Protein AF-A0A7C5QAS4-F1 (afdb_monomer)

InterPro domains:
  IPR005171 Cytochrome C oxidase subunit IV, prokaryotes [PF03626] (8-78)

Foldseek 3Di:
DDPVVVVVLVVVLVVLVVVLVVLVVDPDDPVVNVVSNVVSVVVNVVSCVVPVVVVVVDDPVVVVVVVVVVVVVVVVVVVVVVVVVD

Radius of gyration: 16.26 Å; Cα contacts (8 Å, |Δi|>4): 28; chains: 1; bounding box: 38×30×38 Å

Organism: Caldiarchaeum subterraneum (NCBI:txid311458)

Mean predicted aligned error: 5.31 Å

Solvent-accessible surface area (backbone atoms only — not comparable to full-atom values): 4914 Å² total; per-residue (Å²): 134,63,69,68,57,54,55,51,52,50,50,52,51,50,49,52,52,53,50,48,60,50,52,76,71,49,100,65,57,68,69,58,47,52,52,50,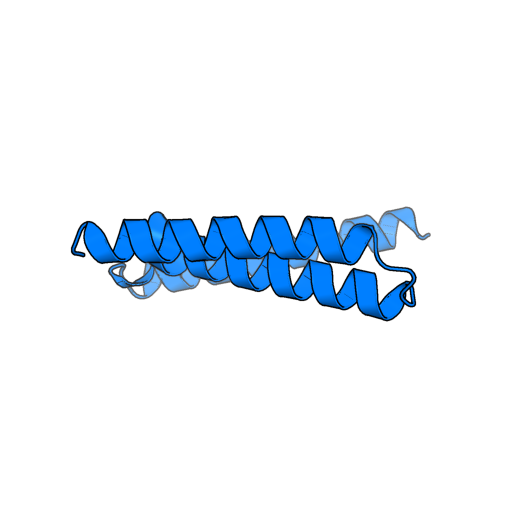48,52,51,51,51,50,52,47,51,51,52,42,41,43,64,73,67,3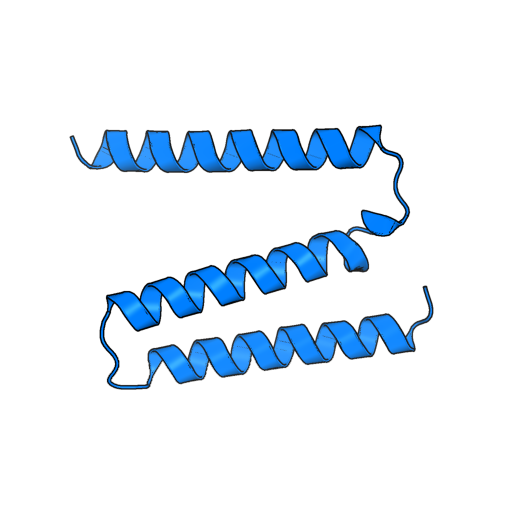9,48,70,83,50,56,74,68,60,53,47,52,50,53,50,51,50,52,52,52,52,52,50,51,52,51,50,54,56,62,71,75,107

Sequence (86 aa):
MKVNVYIGIWAVLMLATVVELAILRLPMTLSLVVSGIIGLAFLKAVLIALFYQHLLMETRWIKLLYAVAVLIAVGLIVGMVTSIAR

Secondary structure (DSSP, 8-state):
--HHHHHHHHHHHHHHHHHHHHHTTS---HHHHHHHHHHHHHHHHHHIIIIIS-GGGS-HHHHHHHHHHHHHHHHHHHHHHHHH--

pLDDT: mean 89.59, std 6.26, range [62.69, 96.94]

Structure (mmCIF, N/CA/C/O backbone):
data_AF-A0A7C5QAS4-F1
#
_entry.id   AF-A0A7C5QAS4-F1
#
loop_
_atom_site.group_PDB
_atom_site.id
_atom_site.type_symbol
_atom_site.label_atom_id
_atom_site.label_alt_id
_atom_site.label_comp_id
_atom_site.label_asym_id
_atom_site.label_entity_id
_atom_site.label_seq_id
_atom_site.pdbx_PDB_ins_code
_atom_site.Cartn_x
_atom_site.Cartn_y
_atom_site.Cartn_z
_atom_site.occupancy
_atom_site.B_iso_or_equiv
_atom_site.auth_seq_id
_atom_site.auth_comp_id
_atom_site.auth_asym_id
_atom_site.auth_atom_id
_atom_site.pdbx_PDB_model_num
ATOM 1 N N . MET A 1 1 ? -14.375 -6.539 16.060 1.00 70.31 1 MET A N 1
ATOM 2 C CA . MET A 1 1 ? -14.693 -7.089 14.715 1.00 70.31 1 MET A CA 1
ATOM 3 C C . MET A 1 1 ? -14.747 -8.611 14.788 1.00 70.31 1 MET A C 1
ATOM 5 O O . MET A 1 1 ? -14.110 -9.168 15.670 1.00 70.31 1 MET A O 1
ATOM 9 N N . LYS A 1 2 ? -15.500 -9.290 13.909 1.00 82.31 2 LYS A N 1
ATOM 10 C CA . LYS A 1 2 ? -15.572 -10.766 13.901 1.00 82.31 2 LYS A CA 1
ATOM 11 C C . LYS A 1 2 ? -14.308 -11.370 13.271 1.00 82.31 2 LYS A C 1
ATOM 13 O O . LYS A 1 2 ? -13.808 -10.828 12.288 1.00 82.31 2 LYS A O 1
ATOM 18 N N . VAL A 1 3 ? -13.850 -12.513 13.789 1.00 86.75 3 VAL A N 1
ATOM 19 C CA . VAL A 1 3 ? -12.650 -13.244 13.319 1.00 86.75 3 VAL A CA 1
ATOM 20 C C . VAL A 1 3 ? -12.691 -13.523 11.811 1.00 86.75 3 VAL A C 1
ATOM 22 O O . VAL A 1 3 ? -11.693 -13.347 11.121 1.00 86.75 3 VAL A O 1
ATOM 25 N N . ASN A 1 4 ? -13.867 -13.841 11.265 1.00 89.88 4 ASN A N 1
ATOM 26 C CA . ASN A 1 4 ? -14.038 -14.122 9.835 1.00 89.88 4 ASN A CA 1
ATOM 27 C C . ASN A 1 4 ? -13.638 -12.939 8.937 1.00 89.88 4 ASN A C 1
ATOM 29 O O . ASN A 1 4 ? -13.148 -13.146 7.832 1.00 89.88 4 ASN A O 1
ATOM 33 N N . VAL A 1 5 ? -13.812 -11.699 9.410 1.00 89.12 5 VAL A N 1
ATOM 34 C CA . VAL A 1 5 ? -13.428 -10.503 8.646 1.00 89.12 5 VAL A CA 1
ATOM 35 C C . VAL A 1 5 ? -11.906 -10.357 8.611 1.00 89.12 5 VAL A C 1
ATOM 37 O O . VAL A 1 5 ? -11.351 -10.071 7.556 1.00 89.12 5 VAL A O 1
ATOM 40 N N . TYR A 1 6 ? -11.222 -10.633 9.728 1.00 88.31 6 TYR A N 1
ATOM 41 C CA . TYR A 1 6 ? -9.756 -10.654 9.781 1.00 88.31 6 TYR A CA 1
ATOM 42 C C . TYR A 1 6 ? -9.164 -11.682 8.825 1.00 88.31 6 TYR A C 1
ATOM 44 O O . TYR A 1 6 ? -8.244 -11.363 8.080 1.00 88.31 6 TYR A O 1
ATOM 52 N N . ILE A 1 7 ? -9.716 -12.895 8.810 1.00 93.19 7 ILE A N 1
ATOM 53 C CA . ILE A 1 7 ? -9.263 -13.955 7.902 1.00 93.19 7 ILE A CA 1
ATOM 54 C C . ILE A 1 7 ? -9.512 -13.557 6.439 1.00 93.19 7 ILE A C 1
ATOM 56 O O . ILE A 1 7 ? -8.650 -13.772 5.590 1.00 93.19 7 ILE A O 1
ATOM 60 N N . GLY A 1 8 ? -10.647 -12.913 6.145 1.00 94.19 8 GLY A N 1
ATOM 61 C CA . GLY A 1 8 ? -10.935 -12.389 4.809 1.00 94.19 8 GLY A CA 1
ATOM 62 C C . GLY A 1 8 ? -9.915 -11.344 4.347 1.00 94.19 8 GLY A C 1
ATOM 63 O O . GLY A 1 8 ? -9.386 -11.443 3.243 1.00 94.19 8 GLY A O 1
ATOM 64 N N . ILE A 1 9 ? -9.581 -10.371 5.197 1.00 93.50 9 ILE A N 1
ATOM 65 C CA . ILE A 1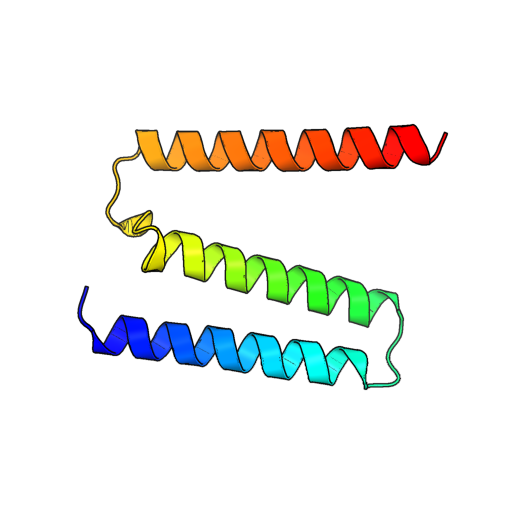 9 ? -8.596 -9.330 4.858 1.00 93.50 9 ILE A CA 1
ATOM 66 C C . ILE A 1 9 ? -7.192 -9.923 4.744 1.00 93.50 9 ILE A C 1
ATOM 68 O O . ILE A 1 9 ? -6.452 -9.558 3.833 1.00 93.50 9 ILE A O 1
ATOM 72 N N . TRP A 1 10 ? -6.838 -10.871 5.614 1.00 93.88 10 TRP A N 1
ATOM 73 C CA . TRP A 1 10 ? -5.584 -11.613 5.508 1.00 93.88 10 TRP A CA 1
ATOM 74 C C . TRP A 1 10 ? -5.446 -12.288 4.139 1.00 93.88 10 TRP A C 1
ATOM 76 O O . TRP A 1 10 ? -4.413 -12.153 3.485 1.00 93.88 10 TRP A O 1
ATOM 86 N N . ALA A 1 11 ? -6.504 -12.950 3.663 1.00 96.38 11 ALA A N 1
ATOM 87 C CA . ALA A 1 11 ?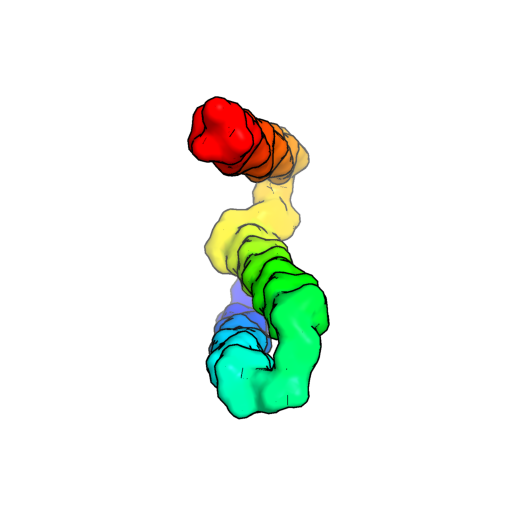 -6.508 -13.580 2.347 1.00 96.38 11 ALA A CA 1
ATOM 88 C C . ALA A 1 11 ? -6.328 -12.552 1.215 1.00 96.38 11 ALA A C 1
ATOM 90 O O . ALA A 1 11 ? -5.562 -12.795 0.284 1.00 96.38 11 ALA A O 1
ATOM 91 N N . VAL A 1 12 ? -6.962 -11.377 1.314 1.00 95.81 12 VAL A N 1
ATOM 92 C CA . VAL A 1 12 ? -6.770 -10.278 0.349 1.00 95.81 12 VAL A CA 1
ATOM 93 C C . VAL A 1 12 ? -5.319 -9.782 0.342 1.00 95.81 12 VAL A C 1
ATOM 95 O O . VAL A 1 12 ? -4.751 -9.588 -0.731 1.00 95.81 12 VAL A O 1
ATOM 98 N N . LEU A 1 13 ? -4.689 -9.620 1.510 1.00 95.62 13 LEU A N 1
ATOM 99 C CA . LEU A 1 13 ? -3.278 -9.222 1.621 1.00 95.62 13 LEU A CA 1
ATOM 100 C C . LEU A 1 13 ? -2.333 -10.271 1.012 1.00 95.62 13 LEU A C 1
ATOM 102 O O . LEU A 1 13 ? -1.367 -9.922 0.324 1.00 95.62 13 LEU A O 1
ATOM 106 N N . MET A 1 14 ? -2.631 -11.553 1.223 1.00 96.6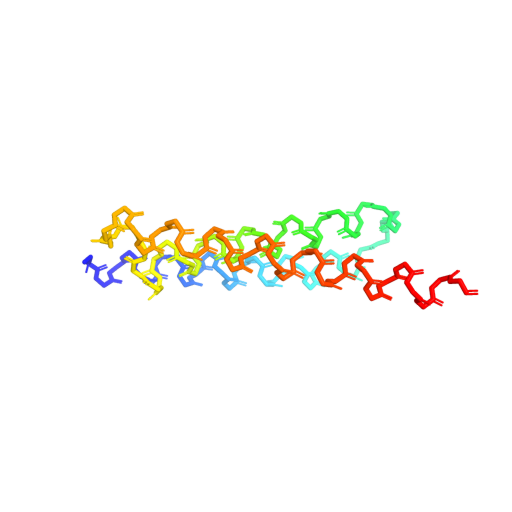9 14 MET A N 1
ATOM 107 C CA . MET A 1 14 ? -1.884 -12.655 0.616 1.00 96.69 14 MET A CA 1
ATOM 108 C C . MET A 1 14 ? -2.010 -12.631 -0.909 1.00 96.69 14 MET A C 1
ATOM 110 O O . MET A 1 14 ? -0.997 -12.668 -1.606 1.00 96.69 14 MET A O 1
ATOM 114 N N . LEU A 1 15 ? -3.227 -12.488 -1.437 1.00 96.62 15 LEU A N 1
ATOM 115 C CA . LEU A 1 15 ? -3.456 -12.380 -2.880 1.00 96.62 15 LEU A CA 1
ATOM 116 C C . LEU A 1 15 ? -2.760 -11.156 -3.481 1.00 96.62 15 LEU A C 1
ATOM 118 O O . LEU A 1 15 ? -2.129 -11.280 -4.526 1.00 96.62 15 LEU A O 1
ATOM 122 N N . ALA A 1 16 ? -2.801 -10.004 -2.808 1.00 95.38 16 ALA A N 1
ATOM 123 C CA . ALA A 1 16 ? -2.088 -8.807 -3.251 1.00 95.38 16 ALA A CA 1
ATOM 124 C C . ALA A 1 16 ? -0.577 -9.060 -3.386 1.00 95.38 16 ALA A C 1
ATOM 126 O O . ALA A 1 16 ? 0.028 -8.629 -4.363 1.00 95.38 16 ALA A O 1
ATOM 127 N N . THR A 1 17 ? 0.016 -9.812 -2.454 1.00 95.62 17 THR A N 1
ATOM 128 C CA . THR A 1 17 ? 1.433 -10.211 -2.515 1.00 95.62 17 THR A CA 1
ATOM 129 C C . THR A 1 17 ? 1.710 -11.151 -3.690 1.00 95.62 17 THR A C 1
ATOM 131 O O . THR A 1 17 ? 2.689 -10.978 -4.410 1.00 95.62 17 THR A O 1
ATOM 134 N N . VAL A 1 18 ? 0.833 -12.128 -3.936 1.00 96.94 18 VAL A N 1
ATOM 135 C CA . VAL A 1 18 ? 0.965 -13.032 -5.092 1.00 96.94 18 VAL A CA 1
ATOM 136 C C . VAL A 1 18 ? 0.892 -12.255 -6.410 1.00 96.94 18 VAL A C 1
ATOM 138 O O . VAL A 1 18 ? 1.701 -12.495 -7.305 1.00 96.94 18 VAL A O 1
ATOM 141 N N . VAL A 1 19 ? -0.033 -11.298 -6.522 1.00 95.50 19 VAL A N 1
ATOM 142 C CA . VAL A 1 19 ? -0.163 -10.433 -7.705 1.00 95.50 19 VAL A CA 1
ATOM 143 C C . VAL A 1 19 ? 1.089 -9.580 -7.901 1.00 95.50 19 VAL A C 1
ATOM 145 O O . VAL A 1 19 ? 1.575 -9.462 -9.020 1.00 95.50 19 VAL A O 1
ATOM 148 N N . GLU A 1 20 ? 1.657 -9.032 -6.831 1.00 94.38 20 GLU A N 1
ATOM 149 C CA . GLU A 1 20 ? 2.891 -8.240 -6.881 1.00 94.38 20 GLU A CA 1
ATOM 150 C C . GLU A 1 20 ? 4.075 -9.064 -7.413 1.00 94.38 20 GLU A C 1
ATOM 152 O O . GLU A 1 20 ? 4.788 -8.628 -8.319 1.00 94.38 20 GLU A O 1
ATOM 157 N N . LEU A 1 21 ? 4.225 -10.304 -6.932 1.00 95.12 21 LEU A N 1
ATOM 158 C CA . LEU A 1 21 ? 5.230 -11.245 -7.435 1.00 95.12 21 LEU A CA 1
ATOM 159 C C . LEU A 1 21 ? 4.991 -11.633 -8.899 1.00 95.12 21 LEU A C 1
ATOM 161 O O . LEU A 1 21 ? 5.952 -11.852 -9.638 1.00 95.12 21 LEU A O 1
ATOM 165 N N . ALA A 1 22 ? 3.731 -11.717 -9.329 1.00 94.25 22 ALA A N 1
ATOM 166 C CA . ALA A 1 22 ? 3.387 -11.988 -10.720 1.00 94.25 22 ALA A CA 1
ATOM 167 C C . ALA A 1 22 ? 3.725 -10.796 -11.629 1.00 94.25 22 ALA A C 1
ATOM 169 O O . ALA A 1 22 ? 4.350 -10.997 -12.668 1.00 94.25 22 ALA A O 1
ATOM 170 N N . ILE A 1 23 ? 3.389 -9.565 -11.222 1.00 92.38 23 ILE A N 1
ATOM 171 C CA . ILE A 1 23 ? 3.701 -8.332 -11.970 1.00 92.38 23 ILE A CA 1
ATOM 172 C C . ILE A 1 23 ? 5.207 -8.222 -12.227 1.00 92.38 23 ILE A C 1
ATOM 174 O O . ILE A 1 23 ? 5.611 -7.904 -13.342 1.00 92.38 23 ILE A O 1
ATOM 178 N N . LEU A 1 24 ? 6.039 -8.561 -11.238 1.00 91.56 24 LEU A N 1
ATOM 179 C CA . LEU A 1 24 ? 7.502 -8.544 -11.367 1.00 91.56 24 LEU A CA 1
ATOM 180 C C . LEU A 1 24 ? 8.059 -9.521 -12.416 1.00 91.56 24 LEU A C 1
ATOM 182 O O . LEU A 1 24 ? 9.199 -9.364 -12.846 1.00 91.56 24 LEU A O 1
ATOM 186 N N . ARG A 1 25 ? 7.289 -10.540 -12.817 1.00 92.00 25 ARG A N 1
ATOM 187 C CA . ARG A 1 25 ? 7.705 -11.552 -13.802 1.00 92.00 25 ARG A CA 1
ATOM 188 C C . ARG A 1 25 ? 7.145 -11.309 -15.201 1.00 92.00 25 ARG A C 1
ATOM 190 O O . ARG A 1 25 ? 7.554 -11.996 -16.134 1.00 92.00 25 ARG A O 1
ATOM 197 N N . LEU A 1 26 ? 6.199 -10.385 -15.356 1.00 90.25 26 LEU A N 1
ATOM 198 C CA . LEU A 1 26 ? 5.586 -10.094 -16.647 1.00 90.25 26 LEU A CA 1
ATOM 199 C C . LEU A 1 26 ? 6.457 -9.106 -17.441 1.00 90.25 26 LEU A C 1
ATOM 201 O O . LEU A 1 26 ? 6.976 -8.151 -16.863 1.00 90.25 26 LEU A O 1
ATOM 205 N N . PRO A 1 27 ? 6.601 -9.285 -18.768 1.00 90.38 27 PRO A N 1
ATOM 206 C CA . PRO A 1 27 ? 7.335 -8.356 -19.623 1.00 90.38 27 PRO A CA 1
ATOM 207 C C . PRO A 1 27 ? 6.499 -7.091 -19.878 1.00 90.38 27 PRO A C 1
ATOM 209 O O . 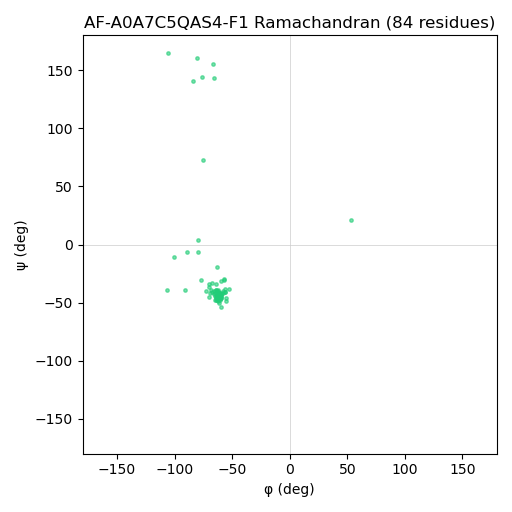PRO A 1 27 ? 5.942 -6.892 -20.956 1.00 90.38 27 PRO A O 1
ATOM 212 N N . MET A 1 28 ? 6.363 -6.250 -18.855 1.00 91.56 28 MET A N 1
ATOM 213 C CA . MET A 1 28 ? 5.633 -4.981 -18.892 1.00 91.56 28 MET A CA 1
ATOM 214 C C . MET A 1 28 ? 6.595 -3.789 -18.911 1.00 91.56 28 MET A C 1
ATOM 216 O O . MET A 1 28 ? 7.778 -3.911 -18.595 1.00 91.56 28 MET A O 1
ATOM 220 N N . THR A 1 29 ? 6.087 -2.606 -19.263 1.00 93.62 29 THR A N 1
ATOM 221 C CA . THR A 1 29 ? 6.881 -1.376 -19.171 1.00 93.62 29 THR A CA 1
ATOM 222 C C . THR A 1 29 ? 7.198 -1.059 -17.711 1.00 93.62 29 THR A C 1
ATOM 224 O O . THR A 1 29 ? 6.368 -1.250 -16.820 1.00 93.62 29 THR A O 1
ATOM 227 N N . LEU A 1 30 ? 8.399 -0.531 -17.460 1.00 90.62 30 LEU A N 1
ATOM 228 C CA . LEU A 1 30 ? 8.862 -0.218 -16.106 1.00 90.62 30 LEU A CA 1
ATOM 229 C C . LEU A 1 30 ? 7.895 0.723 -15.371 1.00 90.62 30 LEU A C 1
ATOM 231 O O . LEU A 1 30 ? 7.612 0.518 -14.196 1.00 90.62 30 LEU A O 1
ATOM 235 N N . SER A 1 31 ? 7.311 1.700 -16.069 1.00 90.44 31 SER A N 1
ATOM 236 C CA . SER A 1 31 ? 6.313 2.610 -15.497 1.00 90.44 31 SER A CA 1
ATOM 237 C C . SER A 1 31 ? 5.044 1.891 -15.021 1.00 90.44 31 SER A C 1
ATOM 239 O O . SER A 1 31 ? 4.515 2.227 -13.960 1.00 90.44 31 SER A O 1
ATOM 241 N N . LEU A 1 32 ? 4.559 0.887 -15.764 1.00 91.19 32 LEU A N 1
ATOM 242 C CA . LEU A 1 32 ? 3.398 0.083 -15.361 1.00 91.19 32 LEU A CA 1
ATOM 243 C C . LEU A 1 32 ? 3.723 -0.811 -14.162 1.00 91.19 32 LEU A C 1
ATOM 245 O O . LEU A 1 32 ? 2.934 -0.884 -13.223 1.00 91.19 32 LEU A O 1
ATOM 249 N N . VAL A 1 33 ? 4.901 -1.435 -14.157 1.00 93.19 33 VAL A N 1
ATOM 250 C CA . VAL A 1 33 ? 5.358 -2.268 -13.033 1.00 93.19 33 VAL A CA 1
ATOM 251 C C . VAL A 1 33 ? 5.474 -1.432 -11.759 1.00 93.19 33 VAL A C 1
ATOM 253 O O . VAL A 1 33 ? 4.905 -1.788 -10.730 1.00 93.19 33 VAL A O 1
ATOM 256 N N . VAL A 1 34 ? 6.152 -0.284 -11.834 1.00 92.88 34 VAL A N 1
ATOM 257 C CA . VAL A 1 34 ? 6.361 0.607 -10.686 1.00 92.88 34 VAL A CA 1
ATOM 258 C C . VAL A 1 34 ? 5.034 1.146 -10.153 1.00 92.88 34 VAL A C 1
ATOM 260 O O . VAL A 1 34 ? 4.781 1.059 -8.953 1.00 92.88 34 VAL A O 1
ATOM 263 N N . SER A 1 35 ? 4.157 1.661 -11.020 1.00 92.19 35 SER A N 1
ATOM 264 C CA . SER A 1 35 ? 2.849 2.177 -10.585 1.00 92.19 35 SER A CA 1
ATOM 265 C C . SER A 1 35 ? 1.958 1.083 -9.985 1.00 92.19 35 SER A C 1
ATOM 267 O O . SER A 1 35 ? 1.323 1.319 -8.956 1.00 92.19 35 SER A O 1
ATOM 269 N N . GLY A 1 36 ? 1.965 -0.124 -10.558 1.00 92.94 36 GLY A N 1
ATOM 270 C CA . GLY A 1 36 ? 1.231 -1.275 -10.031 1.00 92.94 36 GLY A CA 1
ATOM 271 C C . GLY A 1 36 ? 1.714 -1.703 -8.644 1.00 92.94 36 GLY A C 1
ATOM 272 O O . GLY A 1 36 ? 0.900 -1.883 -7.737 1.00 92.94 36 GLY A O 1
ATOM 273 N N . ILE A 1 37 ? 3.031 -1.801 -8.449 1.00 94.25 37 ILE A N 1
ATOM 274 C CA . ILE A 1 37 ? 3.628 -2.157 -7.152 1.00 94.25 37 ILE A CA 1
ATOM 275 C C . ILE A 1 37 ? 3.323 -1.084 -6.103 1.00 94.25 37 ILE A C 1
ATOM 277 O O . ILE A 1 37 ? 2.886 -1.415 -5.002 1.00 94.25 37 ILE A O 1
ATOM 281 N N . ILE A 1 38 ? 3.477 0.201 -6.440 1.00 93.38 38 ILE A N 1
ATOM 282 C CA . ILE A 1 38 ? 3.153 1.305 -5.521 1.00 93.38 38 ILE A CA 1
ATOM 283 C C . ILE A 1 38 ? 1.668 1.267 -5.130 1.00 93.38 38 ILE A C 1
ATOM 285 O O . ILE A 1 38 ? 1.339 1.392 -3.948 1.00 93.38 38 ILE A O 1
ATOM 289 N N . GLY A 1 39 ? 0.769 1.046 -6.093 1.00 93.56 39 GLY A N 1
ATOM 290 C CA . GLY A 1 39 ? -0.666 0.923 -5.830 1.00 93.56 39 GLY A CA 1
ATOM 291 C C . GLY A 1 39 ? -1.001 -0.245 -4.896 1.00 93.56 39 GLY A C 1
ATOM 292 O O . GLY A 1 39 ? -1.755 -0.075 -3.935 1.00 93.56 39 GLY A O 1
ATOM 293 N N . LEU A 1 40 ? -0.397 -1.417 -5.122 1.00 94.19 40 LEU A N 1
ATOM 294 C CA . LEU A 1 40 ? -0.568 -2.591 -4.258 1.00 94.19 40 LEU A CA 1
ATOM 295 C C . LEU A 1 40 ? 0.008 -2.369 -2.856 1.00 94.19 40 LEU A C 1
ATOM 297 O O . LEU A 1 40 ? -0.609 -2.775 -1.868 1.00 94.19 40 LEU A O 1
ATOM 301 N N . ALA A 1 41 ? 1.161 -1.708 -2.745 1.00 93.38 41 ALA A N 1
ATOM 302 C CA . ALA A 1 41 ? 1.750 -1.327 -1.466 1.00 93.38 41 ALA A CA 1
ATOM 303 C C . ALA A 1 41 ? 0.815 -0.401 -0.673 1.00 93.38 41 ALA A C 1
ATOM 305 O O . ALA A 1 41 ? 0.568 -0.647 0.511 1.00 93.38 41 ALA A O 1
ATOM 306 N N . PHE A 1 42 ? 0.229 0.601 -1.334 1.00 93.00 42 PHE A N 1
ATOM 307 C CA . PHE A 1 42 ? -0.722 1.515 -0.705 1.00 93.00 42 PHE A CA 1
ATOM 308 C C . PHE A 1 42 ? -1.989 0.790 -0.233 1.00 93.00 42 PHE A C 1
ATOM 310 O O . PHE A 1 42 ? -2.405 0.957 0.914 1.00 93.00 42 PHE A O 1
ATOM 317 N N . LEU A 1 43 ? -2.561 -0.080 -1.073 1.00 93.56 43 LEU A N 1
ATOM 318 C CA . LEU A 1 43 ? -3.719 -0.904 -0.712 1.00 93.56 43 LEU A CA 1
ATOM 319 C C . LEU A 1 43 ? -3.446 -1.740 0.548 1.00 93.56 43 LEU A C 1
ATOM 321 O O . LEU A 1 43 ? -4.250 -1.735 1.483 1.00 93.56 43 LEU A O 1
ATOM 325 N N . LYS A 1 44 ? -2.299 -2.430 0.595 1.00 94.62 44 LYS A N 1
ATOM 326 C CA . LYS A 1 44 ? -1.894 -3.239 1.753 1.00 94.62 44 LYS A CA 1
ATOM 327 C C . LYS A 1 44 ? -1.749 -2.380 3.011 1.00 94.62 44 LYS A C 1
ATOM 329 O O . LYS A 1 44 ? -2.292 -2.745 4.052 1.00 94.62 44 LYS A O 1
ATOM 334 N N . ALA A 1 45 ? -1.082 -1.229 2.915 1.00 91.31 45 ALA A N 1
ATOM 335 C CA . ALA A 1 45 ? -0.907 -0.313 4.041 1.00 91.31 45 ALA A CA 1
ATOM 336 C C . ALA A 1 45 ? -2.254 0.175 4.603 1.00 91.31 45 ALA A C 1
ATOM 338 O O . ALA A 1 45 ? -2.459 0.140 5.816 1.00 91.31 45 ALA A O 1
ATOM 339 N N . VAL A 1 46 ? -3.201 0.545 3.733 1.00 90.44 46 VAL A N 1
ATOM 340 C CA . VAL A 1 46 ? -4.550 0.976 4.138 1.00 90.44 46 VAL A CA 1
ATOM 341 C C . VAL A 1 46 ? -5.311 -0.153 4.832 1.00 90.44 46 VAL A C 1
ATOM 343 O O . VAL A 1 46 ? -5.888 0.065 5.898 1.00 90.44 46 VAL A O 1
ATOM 346 N N . LEU A 1 47 ? -5.296 -1.367 4.276 1.00 91.50 47 LEU A N 1
ATOM 347 C CA . LEU A 1 47 ? -5.961 -2.521 4.889 1.00 91.50 47 LEU A CA 1
ATOM 348 C C . LEU A 1 47 ? -5.372 -2.850 6.268 1.00 91.50 47 LEU A C 1
ATOM 350 O O . LEU A 1 47 ? -6.119 -3.102 7.215 1.00 91.50 47 LEU A O 1
ATOM 354 N N . ILE A 1 48 ? -4.045 -2.804 6.405 1.00 91.06 48 ILE A N 1
ATOM 355 C CA . ILE A 1 48 ? -3.363 -3.034 7.684 1.00 91.06 48 ILE A CA 1
ATOM 356 C C . ILE A 1 48 ? -3.733 -1.948 8.696 1.00 91.06 48 ILE A C 1
ATOM 358 O O . ILE A 1 48 ? -4.116 -2.278 9.821 1.00 91.06 48 ILE A O 1
ATOM 362 N N . ALA A 1 49 ? -3.676 -0.676 8.301 1.00 88.19 49 ALA A N 1
ATOM 363 C CA . ALA A 1 49 ? -4.014 0.439 9.177 1.00 88.19 49 ALA A CA 1
ATOM 364 C C . ALA A 1 49 ? -5.463 0.332 9.671 1.00 88.19 49 ALA A C 1
ATOM 366 O O . ALA A 1 49 ? -5.724 0.299 10.874 1.00 88.19 49 ALA A O 1
ATOM 367 N N . LEU A 1 50 ? -6.418 0.199 8.751 1.00 85.38 50 LEU A N 1
ATOM 368 C CA . LEU A 1 50 ? -7.838 0.201 9.091 1.00 85.38 50 LEU A CA 1
ATOM 369 C C . LEU A 1 50 ? -8.238 -0.996 9.960 1.00 85.38 50 LEU A C 1
ATOM 371 O O . LEU A 1 50 ? -9.001 -0.818 10.913 1.00 85.38 50 LEU A O 1
ATOM 375 N N . PHE A 1 51 ? -7.732 -2.192 9.655 1.00 86.69 51 PHE A N 1
ATOM 376 C CA . PHE A 1 51 ? -8.250 -3.425 10.243 1.00 86.69 51 PHE A CA 1
ATOM 377 C C . PHE A 1 51 ? -7.341 -4.067 11.291 1.00 86.69 51 PHE A C 1
ATOM 379 O O . PHE A 1 51 ? -7.844 -4.538 12.311 1.00 86.69 51 PHE A O 1
ATOM 386 N N . TYR A 1 52 ? -6.022 -4.068 11.095 1.00 83.50 52 TYR A N 1
ATOM 387 C CA . TYR A 1 52 ? -5.083 -4.691 12.037 1.00 83.50 52 TYR A CA 1
ATOM 388 C C . TYR A 1 52 ? -4.588 -3.714 13.102 1.00 83.50 52 TYR A C 1
ATOM 390 O O . TYR A 1 52 ? -4.548 -4.074 14.277 1.00 83.50 52 TYR A O 1
ATOM 398 N N . GLN A 1 53 ? -4.324 -2.456 12.739 1.00 84.69 53 GLN A N 1
ATOM 399 C CA . GLN A 1 53 ? -4.019 -1.393 13.710 1.00 84.69 53 GLN A CA 1
ATOM 400 C C . GLN A 1 53 ? -5.279 -0.814 14.373 1.00 84.69 53 GLN A C 1
ATOM 402 O O . GLN A 1 53 ? -5.183 0.129 15.149 1.00 84.69 53 GLN A O 1
ATOM 407 N N . HIS A 1 54 ? -6.460 -1.373 14.071 1.00 75.88 54 HIS A N 1
ATOM 408 C CA . HIS A 1 54 ? -7.755 -0.955 14.613 1.00 75.88 54 HIS A CA 1
ATOM 409 C C . HIS A 1 54 ? -8.057 0.545 14.437 1.00 75.88 54 HIS A C 1
ATOM 411 O O . HIS A 1 54 ? -8.948 1.067 15.112 1.00 75.88 54 HIS A O 1
ATOM 417 N N . LEU A 1 55 ? -7.404 1.238 13.485 1.00 77.50 55 LEU A N 1
ATOM 418 C CA . LEU A 1 55 ? -7.609 2.677 13.289 1.00 77.50 55 LEU A CA 1
ATOM 419 C C . LEU A 1 55 ? -9.078 3.010 13.026 1.00 77.50 55 LEU A C 1
ATOM 421 O O . LEU A 1 55 ? -9.520 4.094 13.379 1.00 77.50 55 LEU A O 1
ATOM 425 N N . LEU A 1 56 ? -9.857 2.106 12.423 1.00 71.62 56 LEU A N 1
ATOM 426 C CA . LEU A 1 56 ? -11.292 2.319 12.206 1.00 71.62 56 LEU A CA 1
ATOM 427 C C . LEU A 1 56 ? -12.052 2.616 13.506 1.00 71.62 56 LEU A C 1
ATOM 429 O O . LEU A 1 56 ? -12.901 3.513 13.512 1.00 71.62 56 LEU A O 1
ATOM 433 N N . MET A 1 57 ? -11.722 1.906 14.587 1.00 75.31 57 MET A N 1
ATOM 434 C CA . MET A 1 57 ? -12.401 1.987 15.888 1.00 75.31 57 MET A CA 1
ATOM 435 C C . MET A 1 57 ? -11.807 3.051 16.818 1.00 75.31 57 MET A C 1
ATOM 437 O O . MET A 1 57 ? -12.369 3.325 17.873 1.00 75.31 57 MET A O 1
ATOM 441 N N . GLU A 1 58 ? -10.703 3.669 16.407 1.00 81.88 58 GLU A N 1
ATOM 442 C CA . GLU A 1 58 ? -9.979 4.673 17.177 1.00 81.88 58 GLU A CA 1
ATOM 443 C C . GLU A 1 58 ? -10.592 6.080 17.104 1.00 81.88 58 GLU A C 1
ATOM 445 O O . GLU A 1 58 ? -11.351 6.442 16.185 1.00 81.88 58 GLU A O 1
ATOM 450 N N . THR A 1 59 ? -10.216 6.901 18.086 1.00 85.25 59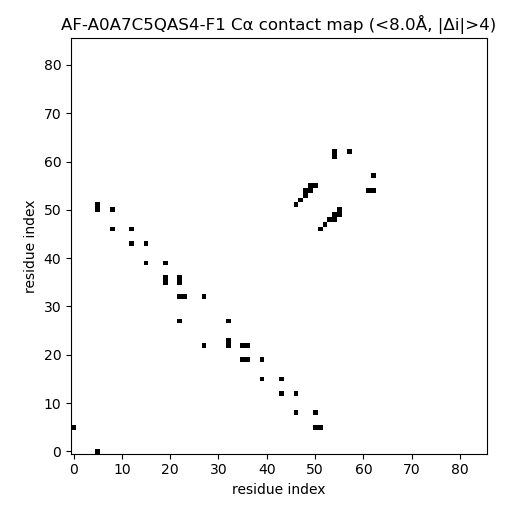 THR A N 1
ATOM 451 C CA . THR A 1 59 ? -10.655 8.298 18.193 1.00 85.25 59 THR A CA 1
ATOM 452 C C . THR A 1 59 ? -10.102 9.161 17.053 1.00 85.25 59 THR A C 1
ATOM 454 O O . THR A 1 59 ? -9.065 8.876 16.450 1.00 85.25 59 THR A O 1
ATOM 457 N N . ARG A 1 60 ? -10.796 10.266 16.736 1.00 82.69 60 ARG A N 1
ATOM 458 C CA . ARG A 1 60 ? -10.401 11.179 15.642 1.00 82.69 60 ARG A CA 1
ATOM 459 C C . ARG A 1 60 ? -8.981 11.739 15.810 1.00 82.69 60 ARG A C 1
ATOM 461 O O . ARG A 1 60 ? -8.306 11.958 14.811 1.00 82.69 60 ARG A O 1
ATOM 468 N N . TRP A 1 61 ? -8.520 11.915 17.048 1.00 84.81 61 TRP A N 1
ATOM 469 C CA . TRP A 1 61 ? -7.171 12.396 17.358 1.00 84.81 61 TRP A CA 1
ATOM 470 C C . TRP A 1 61 ? -6.077 11.400 16.969 1.00 84.81 61 TRP A C 1
ATOM 472 O O . TRP A 1 61 ? -5.074 11.796 16.383 1.00 84.81 61 TRP A O 1
ATOM 482 N N . ILE A 1 62 ? -6.288 10.106 17.209 1.00 83.44 62 ILE A N 1
ATOM 483 C CA . ILE A 1 62 ? -5.318 9.065 16.841 1.00 83.44 62 ILE A CA 1
ATOM 484 C C . ILE A 1 62 ? -5.255 8.890 15.317 1.00 83.44 62 ILE A C 1
ATOM 486 O O . ILE A 1 62 ? -4.170 8.766 14.748 1.00 83.44 62 ILE A O 1
ATOM 490 N N . LYS A 1 63 ? -6.397 9.013 14.629 1.00 83.75 63 LYS A N 1
ATOM 491 C CA . LYS A 1 63 ? -6.447 9.063 13.156 1.00 83.75 63 LYS A CA 1
ATOM 492 C C . LYS A 1 63 ? -5.646 10.244 12.592 1.00 83.75 63 LYS A C 1
ATOM 494 O O . LYS A 1 63 ? -4.918 10.074 11.617 1.00 83.75 63 LYS A O 1
ATOM 499 N N . LEU A 1 64 ? -5.756 11.422 13.215 1.00 86.75 64 LEU A N 1
ATOM 500 C CA . LEU A 1 64 ? -4.993 12.612 12.826 1.00 86.75 64 LEU A CA 1
ATOM 501 C C . LEU A 1 64 ? -3.486 12.403 13.031 1.00 86.75 64 LEU A C 1
ATOM 503 O O . LEU A 1 64 ? -2.708 12.691 12.126 1.00 86.75 64 LEU A O 1
ATOM 507 N N . LEU A 1 65 ? -3.077 11.867 14.185 1.00 88.25 65 LEU A N 1
ATOM 508 C CA . LEU A 1 65 ? -1.669 11.574 14.474 1.00 88.25 65 LEU A CA 1
ATOM 509 C C . LEU A 1 65 ? -1.062 10.622 13.442 1.00 88.25 65 LEU A C 1
ATOM 511 O O . LEU A 1 65 ? 0.047 10.862 12.969 1.00 88.25 65 LEU A O 1
ATOM 515 N N . TYR A 1 66 ? -1.803 9.588 13.040 1.00 86.44 66 TYR A N 1
ATOM 516 C CA . TYR A 1 66 ? -1.361 8.680 11.985 1.00 86.44 66 TYR A CA 1
ATOM 517 C C . TYR A 1 66 ? -1.173 9.404 10.645 1.00 86.44 66 TYR A C 1
ATOM 519 O O . TYR A 1 66 ? -0.149 9.233 9.989 1.00 86.44 66 TYR A O 1
ATOM 527 N N . ALA A 1 67 ? -2.121 10.262 10.253 1.00 86.19 67 ALA A N 1
ATOM 528 C CA . ALA A 1 67 ? -2.005 11.047 9.024 1.00 86.19 67 ALA A CA 1
ATOM 529 C C . ALA A 1 67 ? -0.784 11.984 9.047 1.00 86.19 67 ALA A C 1
ATOM 531 O O . ALA A 1 67 ? -0.049 12.064 8.064 1.00 86.19 67 ALA A O 1
ATOM 532 N N . VAL A 1 68 ? -0.525 12.641 10.182 1.00 90.56 68 VAL A N 1
ATOM 533 C CA . VAL A 1 68 ? 0.666 13.484 10.373 1.00 90.56 68 VAL A CA 1
ATOM 534 C C . VAL A 1 68 ? 1.946 12.652 10.276 1.00 90.56 68 VAL A C 1
ATOM 536 O O . VAL A 1 68 ? 2.873 13.050 9.574 1.00 90.56 68 VAL A O 1
ATOM 539 N N . ALA A 1 69 ? 1.993 11.479 10.910 1.00 88.81 69 ALA A N 1
ATOM 540 C CA . ALA A 1 69 ? 3.145 10.583 10.832 1.00 88.81 69 ALA A CA 1
ATOM 541 C C . ALA A 1 69 ? 3.435 10.142 9.386 1.00 88.81 69 ALA A C 1
ATOM 543 O O . ALA A 1 69 ? 4.591 10.150 8.960 1.00 88.81 69 ALA A O 1
ATOM 544 N N . VAL A 1 70 ? 2.394 9.829 8.607 1.00 89.56 70 VAL A N 1
ATOM 545 C CA . VAL A 1 70 ? 2.530 9.494 7.181 1.00 89.56 70 VAL A CA 1
ATOM 546 C C . VAL A 1 70 ? 3.071 10.682 6.382 1.00 89.56 70 VAL A C 1
ATOM 548 O O . VAL A 1 70 ? 3.990 10.500 5.585 1.00 89.56 70 VAL A O 1
ATOM 551 N N . LEU A 1 71 ? 2.565 11.899 6.607 1.00 91.06 71 LEU A N 1
ATOM 552 C CA . LEU A 1 71 ? 3.059 13.100 5.920 1.00 91.06 71 LEU A CA 1
ATOM 553 C C . LEU A 1 71 ? 4.534 13.376 6.225 1.00 91.06 71 LEU A C 1
ATOM 555 O O . LEU A 1 71 ? 5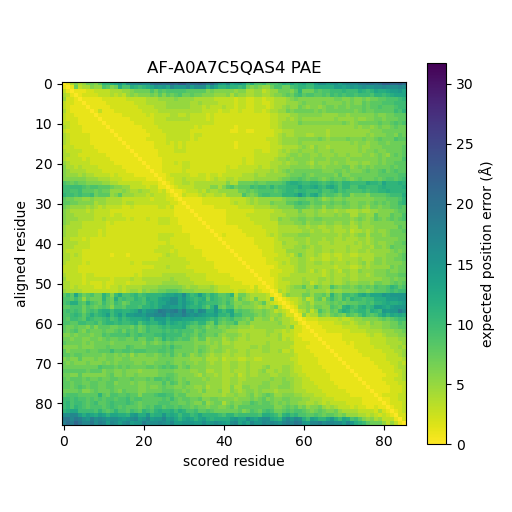.299 13.687 5.312 1.00 91.06 71 LEU A O 1
ATOM 559 N N . ILE A 1 72 ? 4.945 13.216 7.486 1.00 93.69 72 ILE A N 1
ATOM 560 C CA . ILE A 1 72 ? 6.349 13.354 7.889 1.00 93.69 72 ILE A CA 1
ATOM 561 C C . ILE A 1 72 ? 7.205 12.298 7.186 1.00 93.69 72 ILE A C 1
ATOM 563 O O . ILE A 1 72 ? 8.236 12.640 6.611 1.00 93.69 72 ILE A O 1
ATOM 567 N N . ALA A 1 73 ? 6.773 11.034 7.177 1.00 90.50 73 ALA A N 1
ATOM 568 C CA . ALA A 1 73 ? 7.503 9.956 6.513 1.00 90.50 73 ALA A CA 1
ATOM 569 C C . ALA A 1 73 ? 7.683 10.224 5.010 1.00 90.50 73 ALA A C 1
ATOM 571 O O . ALA A 1 73 ? 8.793 10.108 4.495 1.00 90.50 73 ALA A O 1
ATOM 572 N N . VAL A 1 74 ? 6.622 10.649 4.316 1.00 91.44 74 VAL A N 1
ATOM 573 C CA . VAL A 1 74 ? 6.691 11.019 2.892 1.00 91.44 74 VAL A CA 1
ATOM 574 C C . VAL A 1 74 ? 7.644 12.195 2.681 1.00 91.44 74 VAL A C 1
ATOM 576 O O . VAL A 1 74 ? 8.498 12.129 1.798 1.00 91.44 74 VAL A O 1
ATOM 579 N N . GLY A 1 75 ? 7.548 13.242 3.504 1.00 92.06 75 GLY A N 1
ATOM 580 C CA . GLY A 1 75 ? 8.434 14.405 3.425 1.00 92.06 75 GLY A CA 1
ATOM 581 C C . GLY A 1 75 ? 9.909 14.040 3.608 1.00 92.06 75 GLY A C 1
ATOM 582 O O . GLY A 1 75 ? 10.752 14.496 2.837 1.00 92.06 75 GLY A O 1
ATOM 583 N N . LEU A 1 76 ? 10.218 13.168 4.571 1.00 93.62 76 LEU A N 1
ATOM 584 C CA . LEU A 1 76 ? 11.577 12.674 4.804 1.00 93.62 76 LEU A CA 1
ATOM 585 C C . LEU A 1 76 ? 12.093 11.840 3.629 1.00 93.62 76 LEU A C 1
ATOM 587 O O . LEU A 1 76 ? 13.217 12.059 3.189 1.00 93.62 76 LEU A O 1
ATOM 591 N N . ILE A 1 77 ? 11.276 10.933 3.086 1.00 92.06 77 ILE A N 1
ATOM 592 C CA . ILE A 1 77 ? 11.653 10.120 1.921 1.00 92.06 77 ILE A CA 1
ATOM 593 C C . ILE A 1 77 ? 11.950 11.022 0.719 1.00 92.06 77 ILE A C 1
ATOM 595 O O . ILE A 1 77 ? 12.993 10.876 0.086 1.00 92.06 77 ILE A O 1
ATOM 599 N N . VAL A 1 78 ? 11.078 11.990 0.424 1.00 92.12 78 VAL A N 1
ATOM 600 C CA . VAL A 1 78 ? 11.287 12.940 -0.681 1.00 92.12 78 VAL A CA 1
ATOM 601 C C . VAL A 1 78 ? 12.544 13.784 -0.446 1.00 92.12 78 VAL A C 1
ATOM 603 O O . VAL A 1 78 ? 13.360 13.937 -1.356 1.00 92.12 78 VAL A O 1
ATOM 606 N N . GLY A 1 79 ? 12.748 14.284 0.775 1.00 93.06 79 GLY A N 1
ATOM 607 C CA . GLY A 1 79 ? 13.949 15.035 1.150 1.00 93.06 79 GLY A CA 1
ATOM 608 C C . GLY A 1 79 ? 15.235 14.223 0.969 1.00 93.06 79 GLY A C 1
ATOM 609 O O . GLY A 1 79 ? 16.199 14.708 0.385 1.00 93.06 79 GLY A O 1
ATOM 610 N N . MET A 1 80 ? 15.234 12.957 1.388 1.00 93.19 80 MET A N 1
ATOM 611 C CA . MET A 1 80 ? 16.371 12.053 1.201 1.00 93.19 80 MET A CA 1
ATOM 612 C C . MET A 1 80 ? 16.644 11.771 -0.278 1.00 93.19 80 MET A C 1
ATOM 614 O O . MET A 1 80 ? 17.783 11.892 -0.721 1.00 93.19 80 MET A O 1
ATOM 618 N N . VAL A 1 81 ? 15.612 11.445 -1.060 1.00 93.38 81 VAL A N 1
ATOM 619 C CA . VAL A 1 81 ? 15.762 11.159 -2.496 1.00 93.38 81 VAL A CA 1
ATOM 620 C C . VAL A 1 81 ? 16.311 12.375 -3.242 1.00 93.38 81 VAL A C 1
ATOM 622 O O . VAL A 1 81 ? 17.238 12.246 -4.037 1.00 93.38 81 VAL A O 1
ATOM 625 N N . THR A 1 82 ? 15.783 13.567 -2.958 1.00 92.69 82 THR A N 1
ATOM 626 C CA . THR A 1 82 ? 16.261 14.815 -3.577 1.00 92.69 82 THR A CA 1
ATOM 627 C C . THR A 1 82 ? 17.677 15.192 -3.146 1.00 92.69 82 THR A C 1
ATOM 629 O O . THR A 1 82 ? 18.420 15.731 -3.961 1.00 92.69 82 THR A O 1
ATOM 632 N N . SER A 1 83 ? 18.070 14.884 -1.906 1.00 90.94 83 SER A N 1
ATOM 633 C CA . SER A 1 83 ? 19.439 15.091 -1.424 1.00 90.94 83 SER A CA 1
ATOM 634 C C . SER A 1 83 ? 20.452 14.138 -2.056 1.00 90.94 83 SER A C 1
ATOM 636 O O . SER A 1 83 ? 21.596 14.537 -2.213 1.00 90.94 83 SER A O 1
ATOM 638 N N . ILE A 1 84 ? 20.069 12.896 -2.368 1.00 88.25 84 ILE A N 1
ATOM 639 C CA . ILE A 1 84 ? 20.951 11.918 -3.032 1.00 88.25 84 ILE A CA 1
ATOM 640 C C . ILE A 1 84 ? 21.073 12.220 -4.533 1.00 88.25 84 ILE A C 1
ATOM 642 O O . ILE A 1 84 ? 22.089 11.918 -5.148 1.00 88.25 84 ILE A O 1
ATOM 646 N N . ALA A 1 85 ? 20.027 12.790 -5.136 1.00 77.69 85 ALA A N 1
ATOM 647 C CA . ALA A 1 85 ? 19.984 13.100 -6.563 1.00 77.69 85 ALA A CA 1
ATOM 648 C C . ALA A 1 85 ? 20.734 14.392 -6.961 1.00 77.69 85 ALA A C 1
ATOM 650 O O . ALA A 1 85 ? 20.817 14.684 -8.154 1.00 77.69 85 ALA A O 1
ATOM 651 N N . ARG A 1 86 ? 21.231 15.170 -5.991 1.00 62.69 86 ARG A N 1
ATOM 652 C CA . ARG A 1 86 ? 22.116 16.329 -6.195 1.00 62.69 86 ARG A CA 1
ATOM 653 C C . ARG A 1 86 ? 23.558 15.951 -5.905 1.00 62.69 86 ARG A C 1
ATOM 655 O O . ARG A 1 86 ? 24.424 16.477 -6.635 1.00 62.69 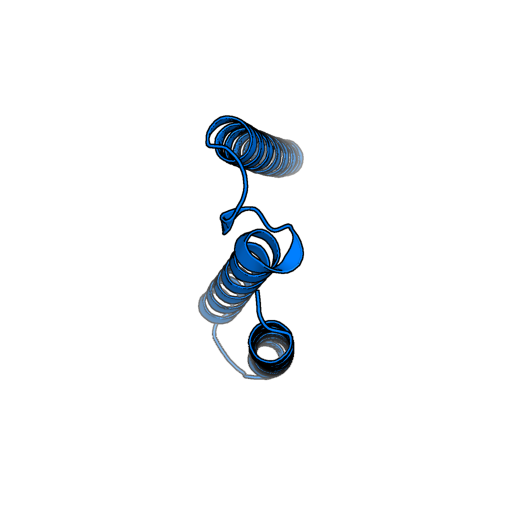86 ARG A O 1
#